Protein AF-C1KLY5-F1 (afdb_monomer)

Organism: NCBI:txid73275

Solvent-accessible surface area (backbone atoms only — not comparable to full-atom values): 3248 Å² total; per-residue (Å²): 129,92,67,79,91,65,64,68,92,76,47,95,64,90,58,94,90,63,89,73,61,84,68,60,66,92,82,41,85,86,63,98,63,78,61,83,47,51,85,72,77,74,85

Foldseek 3Di:
DPDPPDPPVPDPDDDPPDLDDDDDCVVDPDDPDDDPCSVVSPD

Sequence (43 aa):
SRAYSHDWTECPFVHPGENARRRDPRKHQYTCVPCPEFRKGSC

pLDDT: mean 73.34, std 6.87, range [51.19, 86.19]

Radius of gyration: 12.73 Å; Cα contacts (8 Å, |Δi|>4): 13; chains: 1; bounding box: 28×19×35 Å

Secondary structure (DSSP, 8-state):
-------GGG-SSPPTT----PPPTTTS---SSPPGGGGGT--

Structure (mmCIF, N/CA/C/O backbone):
data_AF-C1KLY5-F1
#
_entry.id   AF-C1KLY5-F1
#
loop_
_atom_site.group_PDB
_atom_site.id
_atom_site.type_symbol
_atom_site.label_atom_id
_atom_site.label_alt_id
_atom_site.label_comp_id
_atom_site.label_asym_id
_atom_site.label_entity_id
_atom_site.label_seq_id
_atom_site.pdbx_PDB_ins_code
_atom_site.Cartn_x
_atom_site.Cartn_y
_atom_site.Cartn_z
_atom_site.occupancy
_atom_site.B_iso_or_equiv
_atom_site.auth_seq_id
_atom_site.auth_comp_id
_atom_site.auth_asym_id
_atom_site.auth_atom_id
_atom_site.pdbx_PDB_model_num
ATOM 1 N N . SER A 1 1 ? 19.323 -1.499 -19.996 1.00 51.19 1 SER A N 1
ATOM 2 C CA . SER A 1 1 ? 19.845 -2.820 -19.596 1.00 51.19 1 SER A CA 1
ATOM 3 C C . SER A 1 1 ? 18.676 -3.723 -19.268 1.00 51.19 1 SER A C 1
ATOM 5 O O . SER A 1 1 ? 17.834 -3.300 -18.487 1.00 51.19 1 SER A O 1
ATOM 7 N N . ARG A 1 2 ? 18.558 -4.898 -19.904 1.00 63.03 2 ARG A N 1
ATOM 8 C CA . ARG A 1 2 ? 17.527 -5.902 -19.57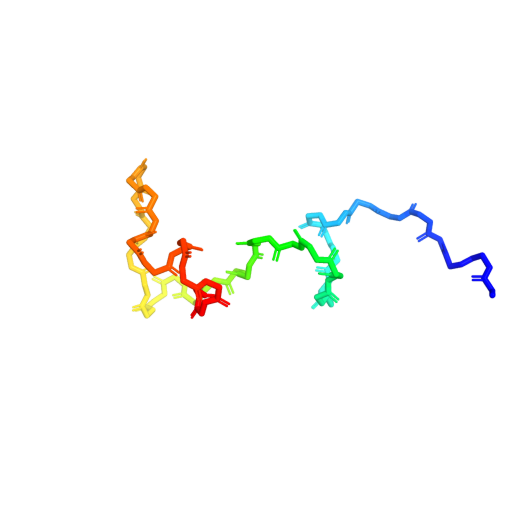6 1.00 63.03 2 ARG A CA 1
ATOM 9 C C . ARG A 1 2 ? 17.845 -6.462 -18.187 1.00 63.03 2 ARG A C 1
ATOM 11 O O . ARG A 1 2 ? 18.518 -7.477 -18.063 1.00 63.03 2 ARG A O 1
ATOM 18 N N . ALA A 1 3 ? 17.474 -5.711 -17.154 1.00 58.44 3 ALA A N 1
ATOM 19 C CA . ALA A 1 3 ? 17.551 -6.171 -15.782 1.00 58.44 3 ALA A CA 1
ATOM 20 C C . ALA A 1 3 ? 16.578 -7.342 -15.659 1.00 58.44 3 ALA A C 1
ATOM 22 O O . ALA A 1 3 ? 15.440 -7.248 -16.112 1.00 58.44 3 ALA A O 1
ATOM 23 N N . TYR A 1 4 ? 17.086 -8.452 -15.139 1.00 65.69 4 TYR A N 1
ATOM 24 C CA . TYR A 1 4 ? 16.375 -9.696 -14.886 1.00 65.69 4 TYR A CA 1
ATOM 25 C C . TYR A 1 4 ? 14.942 -9.408 -14.409 1.00 65.69 4 TYR A C 1
ATOM 27 O O . TYR A 1 4 ? 14.757 -8.805 -13.348 1.00 65.69 4 TYR A O 1
ATOM 35 N N . SER A 1 5 ? 13.938 -9.770 -15.214 1.00 70.25 5 SER A N 1
ATOM 36 C CA . SER A 1 5 ? 12.547 -9.768 -14.763 1.00 70.25 5 SER A CA 1
ATOM 37 C C . SER A 1 5 ? 12.467 -10.779 -13.629 1.00 70.25 5 SER A C 1
ATOM 39 O O . SER A 1 5 ? 12.599 -11.977 -13.859 1.00 70.25 5 SER A O 1
ATOM 41 N N . HIS A 1 6 ? 12.369 -10.288 -12.405 1.00 80.19 6 HIS A N 1
ATOM 42 C CA . HIS A 1 6 ? 12.254 -11.099 -11.204 1.00 80.19 6 HIS A CA 1
ATOM 43 C C . HIS A 1 6 ? 10.873 -10.888 -10.603 1.00 80.19 6 HIS A C 1
ATOM 45 O O . HIS A 1 6 ? 10.177 -9.927 -10.948 1.00 80.19 6 HIS A O 1
ATOM 51 N N . ASP A 1 7 ? 10.475 -11.811 -9.733 1.00 76.38 7 ASP A N 1
ATOM 52 C CA . ASP A 1 7 ? 9.257 -11.636 -8.964 1.00 76.38 7 ASP A CA 1
ATOM 53 C C . ASP A 1 7 ? 9.430 -10.425 -8.051 1.00 76.38 7 ASP A C 1
ATOM 55 O O . ASP A 1 7 ? 10.322 -10.352 -7.204 1.00 76.38 7 ASP A O 1
ATOM 59 N N . TRP A 1 8 ? 8.558 -9.457 -8.264 1.00 72.62 8 TRP A N 1
ATOM 60 C CA . TRP A 1 8 ? 8.538 -8.198 -7.553 1.00 72.62 8 TRP A CA 1
ATOM 61 C C . TRP A 1 8 ? 8.272 -8.416 -6.048 1.00 72.62 8 TRP A C 1
ATOM 63 O O . TRP A 1 8 ? 8.759 -7.669 -5.205 1.00 72.62 8 TRP A O 1
ATOM 73 N N . THR A 1 9 ? 7.596 -9.511 -5.673 1.00 75.69 9 THR A N 1
ATOM 74 C CA . THR A 1 9 ? 7.333 -9.874 -4.269 1.00 75.69 9 THR A CA 1
ATOM 75 C C . THR A 1 9 ? 8.563 -10.388 -3.509 1.00 75.69 9 THR A C 1
ATOM 77 O O . THR A 1 9 ? 8.556 -10.395 -2.267 1.00 75.69 9 THR A O 1
ATOM 80 N N . GLU A 1 10 ? 9.604 -10.794 -4.244 1.00 74.69 10 GLU A N 1
ATOM 81 C CA . GLU A 1 10 ? 10.893 -11.279 -3.736 1.00 74.69 10 GLU A CA 1
ATOM 82 C C . GLU A 1 10 ? 12.005 -10.227 -3.866 1.00 74.69 10 GLU A C 1
ATOM 84 O O . GLU A 1 10 ? 13.103 -10.410 -3.332 1.00 74.69 10 GLU A O 1
ATOM 89 N N . CYS A 1 11 ? 11.730 -9.101 -4.534 1.00 76.56 11 CYS A N 1
ATOM 90 C CA . CYS A 1 11 ? 12.689 -8.016 -4.651 1.00 76.56 11 CYS A CA 1
ATOM 91 C C . CYS A 1 11 ? 12.853 -7.264 -3.323 1.00 76.56 11 CYS A C 1
ATOM 93 O O . CYS A 1 11 ? 11.867 -6.814 -2.735 1.00 76.56 11 CYS A O 1
ATOM 95 N N . PRO A 1 12 ? 14.091 -7.038 -2.849 1.00 75.50 12 PRO A N 1
ATOM 96 C CA . PRO A 1 12 ? 14.329 -6.173 -1.696 1.00 75.50 12 PRO A CA 1
ATOM 97 C C . PRO A 1 12 ? 14.217 -4.670 -2.022 1.00 75.50 12 PRO A C 1
ATOM 99 O O . PRO A 1 12 ? 14.246 -3.850 -1.103 1.00 75.50 12 PRO A O 1
ATOM 102 N N . PHE A 1 13 ? 14.125 -4.288 -3.300 1.00 75.38 13 PHE A N 1
ATOM 103 C CA . PHE A 1 13 ? 14.045 -2.898 -3.759 1.00 75.38 13 PHE A CA 1
ATOM 104 C C . PHE A 1 13 ? 12.622 -2.531 -4.192 1.00 75.38 13 PHE A C 1
ATOM 106 O O . PHE A 1 13 ? 11.864 -3.378 -4.640 1.00 75.38 13 PHE A O 1
ATOM 113 N N . VAL A 1 14 ? 12.274 -1.246 -4.084 1.00 74.50 14 VAL A N 1
ATOM 114 C CA . VAL A 1 14 ? 10.955 -0.731 -4.485 1.00 74.50 14 VAL A CA 1
ATOM 115 C C . VAL A 1 14 ? 10.876 -0.591 -6.002 1.00 74.50 14 VAL A C 1
ATOM 117 O O . VAL A 1 14 ? 11.751 0.041 -6.604 1.00 74.50 14 VAL A O 1
ATOM 120 N N . HIS A 1 15 ? 9.796 -1.085 -6.606 1.00 77.38 15 HIS A N 1
ATOM 121 C CA . HIS A 1 15 ? 9.491 -0.849 -8.015 1.00 77.38 15 HIS A CA 1
ATOM 122 C C . HIS A 1 15 ? 8.433 0.250 -8.216 1.00 77.38 15 HIS A C 1
ATOM 124 O O . HIS A 1 15 ? 7.564 0.472 -7.367 1.00 77.38 15 HIS A O 1
ATOM 130 N N . PRO A 1 16 ?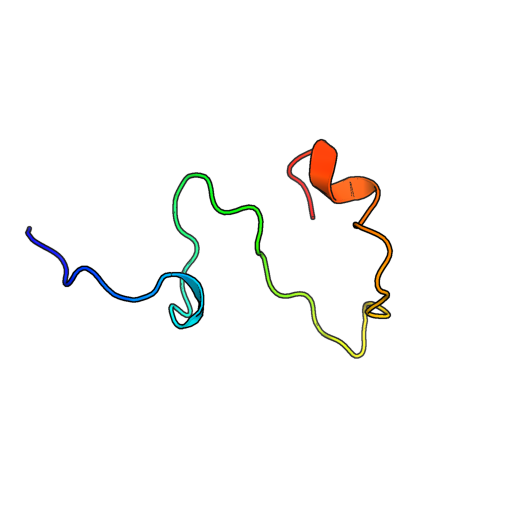 8.455 0.949 -9.365 1.00 74.88 16 PRO A N 1
ATOM 131 C CA . PRO A 1 16 ? 7.418 1.916 -9.710 1.00 74.88 16 PRO A CA 1
ATOM 132 C C . PRO A 1 16 ? 6.034 1.255 -9.793 1.00 74.88 16 PRO A C 1
ATOM 134 O O . PRO A 1 16 ? 5.846 0.299 -10.541 1.00 74.88 16 PRO A O 1
ATOM 137 N N . GLY A 1 17 ? 5.054 1.791 -9.059 1.00 72.94 17 GLY A N 1
ATOM 138 C CA . GLY A 1 17 ? 3.673 1.285 -9.054 1.00 72.94 17 GLY A CA 1
ATOM 139 C C . GLY A 1 17 ? 3.400 0.156 -8.055 1.00 72.94 17 GLY A C 1
ATOM 140 O O . GLY A 1 17 ? 2.264 -0.311 -7.965 1.00 72.94 17 GLY A O 1
ATOM 141 N N . GLU A 1 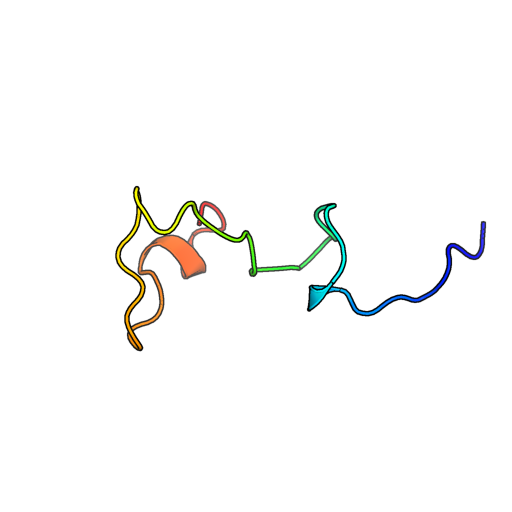18 ? 4.395 -0.264 -7.273 1.00 74.94 18 GLU A N 1
ATOM 142 C CA . GLU A 1 18 ? 4.176 -1.206 -6.182 1.00 74.94 18 GLU A CA 1
ATOM 143 C C . GLU A 1 18 ? 3.530 -0.536 -4.979 1.00 74.94 18 GLU A C 1
ATOM 145 O O . GLU A 1 18 ? 4.079 0.382 -4.374 1.00 74.94 18 GLU A O 1
ATOM 150 N N . ASN A 1 19 ? 2.392 -1.078 -4.556 1.00 66.06 19 ASN A N 1
ATOM 151 C CA . ASN A 1 19 ? 1.751 -0.664 -3.311 1.00 66.06 19 ASN A CA 1
ATOM 152 C C . ASN A 1 19 ? 2.214 -1.491 -2.093 1.00 66.06 19 ASN A C 1
ATOM 154 O O . ASN A 1 19 ? 1.644 -1.395 -1.006 1.00 66.06 19 ASN A O 1
ATOM 158 N N . ALA A 1 20 ? 3.209 -2.358 -2.276 1.00 62.56 20 ALA A N 1
ATOM 159 C CA . ALA A 1 20 ? 3.580 -3.415 -1.345 1.00 62.56 20 ALA A CA 1
ATOM 160 C C . ALA A 1 20 ? 4.877 -3.091 -0.598 1.00 62.56 20 ALA A C 1
ATOM 162 O O . ALA A 1 20 ? 5.810 -3.891 -0.544 1.00 62.56 20 ALA A O 1
ATOM 163 N N . ARG A 1 21 ? 4.939 -1.919 0.038 1.00 69.88 21 ARG A N 1
ATOM 164 C CA . ARG A 1 21 ? 6.015 -1.667 0.993 1.00 69.88 21 ARG A CA 1
ATOM 165 C C . ARG A 1 21 ? 5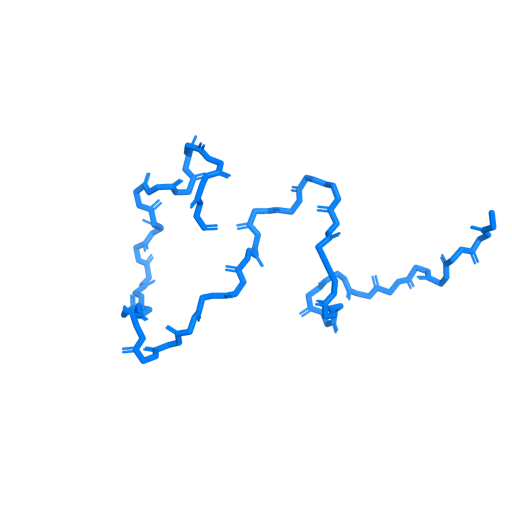.791 -2.557 2.217 1.00 69.88 21 ARG A C 1
ATOM 167 O O . ARG A 1 21 ? 4.865 -2.339 3.001 1.00 69.88 21 ARG A O 1
ATOM 174 N N . ARG A 1 22 ? 6.620 -3.594 2.382 1.00 70.56 22 ARG A N 1
ATOM 175 C CA . ARG A 1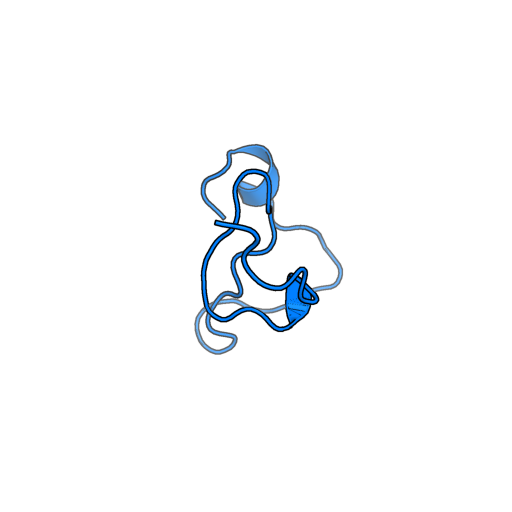 22 ? 6.576 -4.448 3.579 1.00 70.56 22 ARG A CA 1
ATOM 176 C C . ARG A 1 22 ? 6.904 -3.593 4.804 1.00 70.56 22 ARG A C 1
ATOM 178 O O . ARG A 1 22 ? 7.976 -3.000 4.895 1.00 70.56 22 ARG A O 1
ATOM 185 N N . ARG A 1 23 ? 5.973 -3.526 5.754 1.00 76.12 23 ARG A N 1
ATOM 186 C CA . ARG A 1 23 ? 6.147 -2.794 7.017 1.00 76.12 23 ARG A CA 1
ATOM 187 C C . ARG A 1 23 ? 6.681 -3.728 8.096 1.00 76.12 23 ARG A C 1
ATOM 189 O O . ARG A 1 23 ? 6.349 -4.911 8.093 1.00 76.12 23 ARG A O 1
ATOM 196 N N . ASP A 1 24 ? 7.479 -3.209 9.032 1.00 77.94 24 ASP A N 1
ATOM 197 C CA . ASP A 1 24 ? 7.965 -4.015 10.165 1.00 77.94 24 ASP A CA 1
ATOM 198 C C . ASP A 1 24 ? 6.753 -4.582 10.939 1.00 77.94 24 ASP A C 1
ATOM 200 O O . ASP A 1 24 ? 5.973 -3.783 11.477 1.00 77.94 24 ASP A O 1
ATOM 204 N N . PRO A 1 25 ? 6.587 -5.919 11.016 1.00 80.19 25 PRO A N 1
ATOM 205 C CA . PRO A 1 25 ? 5.473 -6.559 11.721 1.00 80.19 25 PRO A CA 1
ATOM 206 C C . PRO A 1 25 ? 5.400 -6.227 13.209 1.00 80.19 25 PRO A C 1
ATOM 208 O O . PRO A 1 25 ? 4.334 -6.313 13.807 1.00 80.19 25 PRO A O 1
ATOM 211 N N . ARG A 1 26 ? 6.516 -5.814 13.819 1.00 86.19 26 ARG A N 1
ATOM 212 C CA . ARG A 1 26 ? 6.545 -5.386 15.224 1.00 86.19 26 ARG A CA 1
ATOM 213 C C . ARG A 1 26 ? 5.998 -3.976 15.409 1.00 86.19 26 ARG A C 1
ATOM 215 O O . ARG A 1 26 ? 5.540 -3.637 16.492 1.00 86.19 26 ARG A O 1
ATOM 222 N N . LYS A 1 27 ? 6.069 -3.147 14.365 1.00 83.75 27 LYS A N 1
ATOM 223 C CA . LYS A 1 27 ? 5.557 -1.769 14.377 1.00 83.75 27 LYS A CA 1
ATOM 224 C C . LYS A 1 27 ? 4.128 -1.676 13.851 1.00 83.75 27 LYS A C 1
ATOM 226 O O . LYS A 1 27 ? 3.414 -0.750 14.212 1.00 83.75 27 LYS A O 1
ATOM 231 N N . HIS A 1 28 ? 3.723 -2.611 12.992 1.00 78.88 28 HIS A N 1
ATOM 232 C CA . HIS A 1 28 ? 2.421 -2.601 12.337 1.00 78.88 28 HIS A CA 1
ATOM 233 C C . HIS A 1 28 ? 1.751 -3.961 12.484 1.00 78.88 28 HIS A C 1
ATOM 235 O O . HIS A 1 28 ? 2.258 -4.964 11.985 1.00 78.88 28 HIS A O 1
ATOM 241 N N . GLN A 1 29 ? 0.581 -3.980 13.123 1.00 80.44 29 GLN A N 1
ATOM 242 C CA . GLN A 1 29 ? -0.247 -5.178 13.173 1.00 80.44 29 GLN A CA 1
ATOM 243 C C . GLN A 1 29 ? -0.766 -5.496 11.770 1.00 80.44 29 GLN A C 1
ATOM 245 O O . GLN A 1 29 ? -1.474 -4.697 11.151 1.00 80.44 29 GLN A O 1
ATOM 250 N N . TYR A 1 30 ? -0.399 -6.671 11.267 1.00 79.56 30 TYR A N 1
ATOM 251 C CA . TYR A 1 30 ? -0.962 -7.200 10.037 1.00 79.56 30 TYR A CA 1
ATOM 252 C C . TYR A 1 30 ? -2.378 -7.698 10.321 1.00 79.56 30 TYR A C 1
ATOM 254 O O . TYR A 1 30 ? -2.608 -8.473 11.245 1.00 79.56 30 TYR A O 1
ATOM 262 N N . THR A 1 31 ? -3.333 -7.235 9.524 1.00 80.56 31 THR A N 1
ATOM 263 C CA . THR A 1 31 ? -4.725 -7.687 9.568 1.00 80.56 31 THR A CA 1
ATOM 264 C C . THR A 1 31 ? -5.183 -7.968 8.140 1.00 80.56 31 THR A C 1
ATOM 266 O O . THR A 1 31 ? -4.563 -7.494 7.187 1.00 80.56 31 THR A O 1
ATOM 269 N N . CYS A 1 32 ? -6.279 -8.710 7.971 1.00 78.19 32 CYS A N 1
ATOM 270 C CA . CYS A 1 32 ? -6.903 -8.890 6.653 1.00 78.19 32 CYS A CA 1
ATOM 271 C C . CYS A 1 32 ? -7.617 -7.615 6.157 1.00 78.19 32 CYS A C 1
ATOM 273 O O . CYS A 1 32 ? -8.199 -7.616 5.074 1.00 78.19 32 CYS 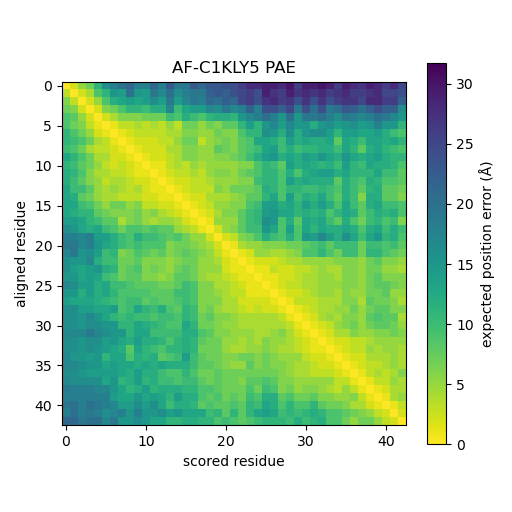A O 1
ATOM 275 N N . VAL A 1 33 ? -7.588 -6.531 6.943 1.00 81.88 33 VAL A N 1
ATOM 276 C CA . VAL A 1 33 ? -8.125 -5.226 6.563 1.00 81.88 33 VAL A CA 1
ATOM 277 C C . VAL A 1 33 ? -7.021 -4.432 5.855 1.00 81.88 33 VAL A C 1
ATOM 279 O O . VAL A 1 33 ? -5.931 -4.263 6.414 1.00 81.88 33 VAL A O 1
ATOM 282 N N . PRO A 1 34 ? -7.265 -3.928 4.630 1.00 74.81 34 PRO A N 1
ATOM 283 C CA . PRO A 1 34 ? -6.282 -3.127 3.913 1.00 74.81 34 PRO A CA 1
ATOM 284 C C . PRO A 1 34 ? -5.936 -1.865 4.705 1.00 74.81 34 PRO A C 1
ATOM 286 O O . PRO A 1 34 ? -6.790 -1.270 5.365 1.00 74.81 34 PRO A O 1
ATOM 289 N N . CYS A 1 35 ? -4.673 -1.437 4.638 1.00 75.31 35 CYS A N 1
ATOM 290 C CA . CYS A 1 35 ? -4.245 -0.260 5.3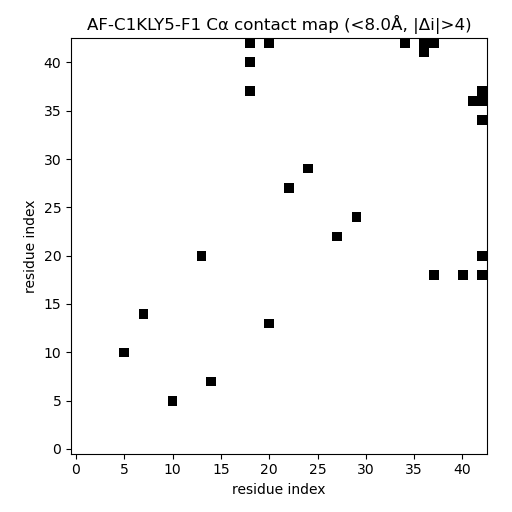81 1.00 75.31 35 CYS A CA 1
ATOM 291 C C . CYS A 1 35 ? -5.022 0.983 4.919 1.00 75.31 35 CYS A C 1
ATOM 293 O O . CYS A 1 35 ? -5.070 1.240 3.718 1.00 75.31 35 CYS A O 1
AT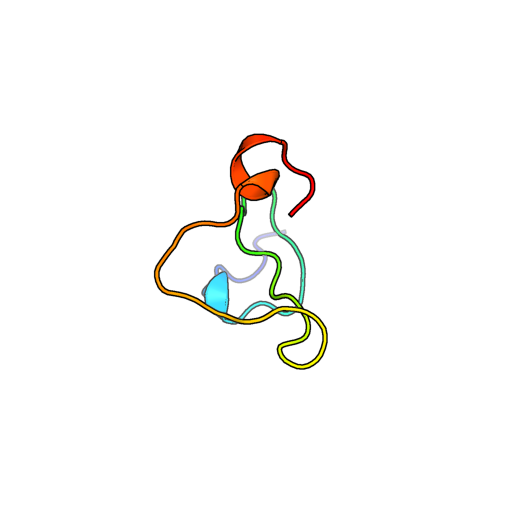OM 295 N N . PRO A 1 36 ? -5.575 1.801 5.829 1.00 76.38 36 PRO A N 1
ATOM 296 C CA . PRO A 1 36 ? -6.246 3.042 5.442 1.00 76.38 36 PRO A CA 1
ATOM 297 C C . PRO A 1 36 ? -5.313 4.013 4.695 1.00 76.38 36 PRO A C 1
ATOM 299 O O . PRO A 1 36 ? -5.747 4.691 3.765 1.00 76.38 36 PRO A O 1
ATOM 302 N N . GLU A 1 37 ? -4.015 4.011 5.020 1.00 74.12 37 GLU A N 1
ATOM 303 C CA . GLU A 1 37 ? -3.000 4.836 4.346 1.00 74.12 37 GLU A CA 1
ATOM 304 C C . GLU A 1 37 ? -2.562 4.274 2.982 1.00 74.12 37 GLU A C 1
ATOM 306 O O . GLU A 1 37 ? -1.915 4.975 2.207 1.00 74.12 37 GLU A O 1
ATOM 311 N N . PHE A 1 38 ? -2.9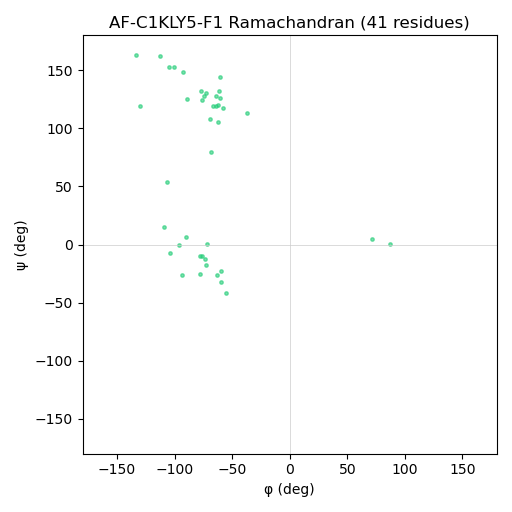66 3.045 2.630 1.00 73.44 38 PHE A N 1
ATOM 312 C CA . PHE A 1 38 ? -2.669 2.425 1.331 1.00 73.44 38 PHE A CA 1
ATOM 313 C C . PHE A 1 38 ? -3.126 3.296 0.158 1.00 73.44 38 PHE A C 1
ATOM 315 O O . PHE A 1 38 ? -2.397 3.480 -0.809 1.00 73.44 38 PHE A O 1
ATOM 322 N N . ARG A 1 39 ? -4.315 3.901 0.263 1.00 69.88 39 ARG A N 1
ATOM 323 C CA . ARG A 1 39 ? -4.877 4.752 -0.800 1.00 69.88 39 ARG A CA 1
ATOM 324 C C . ARG A 1 39 ? -4.193 6.113 -0.929 1.00 69.88 39 ARG A C 1
ATOM 326 O O . ARG A 1 39 ? -4.438 6.811 -1.905 1.00 69.88 39 ARG A O 1
ATOM 333 N N . LYS A 1 40 ? -3.368 6.501 0.045 1.00 70.94 40 LYS A N 1
ATOM 334 C CA . LYS A 1 40 ? -2.675 7.795 0.068 1.00 70.94 40 LYS A CA 1
ATOM 335 C C . LYS A 1 40 ? -1.246 7.709 -0.476 1.00 70.94 40 LYS A C 1
ATOM 337 O O . LYS A 1 40 ? -0.556 8.720 -0.510 1.00 70.94 40 LYS A O 1
ATOM 342 N N . GLY A 1 41 ? -0.793 6.519 -0.886 1.00 66.56 41 GLY A N 1
ATOM 343 C CA . GLY A 1 41 ? 0.554 6.301 -1.427 1.00 66.56 41 GLY A CA 1
ATOM 344 C C . GLY A 1 41 ? 1.683 6.385 -0.390 1.00 66.56 41 GLY A C 1
ATOM 345 O O . GLY A 1 41 ? 2.848 6.296 -0.758 1.00 66.56 41 GLY A O 1
ATOM 346 N N . SER A 1 42 ? 1.358 6.542 0.897 1.00 65.00 42 SER A N 1
ATOM 347 C CA . SER A 1 42 ? 2.314 6.697 2.005 1.00 65.00 42 SER A CA 1
ATOM 348 C C . SER A 1 42 ? 2.384 5.481 2.943 1.00 65.00 42 SER A C 1
ATOM 350 O O . SER A 1 42 ? 2.925 5.585 4.047 1.00 65.00 42 SER A O 1
ATOM 352 N N . CYS A 1 43 ? 1.844 4.331 2.522 1.00 64.31 43 CYS A N 1
ATOM 353 C CA . CYS A 1 43 ? 1.848 3.089 3.302 1.00 64.31 43 CYS A CA 1
ATOM 354 C C . CYS A 1 43 ? 3.254 2.504 3.464 1.00 64.31 43 CYS A C 1
ATOM 356 O O . CYS A 1 43 ? 4.010 2.386 2.481 1.00 64.31 43 CYS A O 1
#

InterPro domains:
  IPR045234 RING finger protein Unkempt-like [PTHR14493] (1-43)
  IPR057444 AtC3H23-like, CCCH zinc finger domain [PF25512] (1-22)

Mean predicted aligned error: 9.29 Å